Protein AF-A0A382PSW2-F1 (afdb_monomer_lite)

Foldseek 3Di:
DDLVVVVVVLVVVLVVVVVVPPDPNVVSVVVSLVSCVVVVSDDPVCSCVVCPDPVNVVVVD

Sequence (61 aa):
MSDQSIVFLLISATLVLFIWGRVRYDLVAFMALIAGTLVGVIPTHGVFAGFGHPAVVIIAL

Secondary structure (DSSP, 8-state):
--HHHHHHHHHHHHHHHHHH-SS-HHHHHHHHHHHHHHTTSS-GGGTTGGGGSHHHHHHH-

pLDDT: mean 89.11, std 6.02, range [60.88, 95.31]

Structure (mmCIF, N/CA/C/O backbone):
data_AF-A0A382PSW2-F1
#
_entry.id   AF-A0A382PSW2-F1
#
loop_
_atom_site.group_PDB
_atom_site.id
_atom_site.type_symbol
_atom_site.label_atom_id
_atom_site.label_alt_id
_atom_site.label_comp_id
_atom_site.label_asym_id
_atom_site.label_entity_id
_atom_site.label_seq_id
_atom_site.pdbx_PDB_ins_code
_atom_site.Cartn_x
_atom_site.Cartn_y
_atom_site.Cartn_z
_atom_site.occupancy
_atom_site.B_iso_or_equiv
_atom_site.auth_seq_id
_atom_site.auth_comp_id
_atom_site.auth_asym_id
_atom_site.auth_atom_id
_atom_site.pdbx_PDB_model_num
ATOM 1 N N . MET A 1 1 ? -3.842 3.311 -20.985 1.00 60.88 1 MET A N 1
ATOM 2 C CA . MET A 1 1 ? -4.089 3.864 -19.633 1.00 60.88 1 MET A CA 1
ATOM 3 C C . MET A 1 1 ? -2.784 4.476 -19.157 1.00 60.88 1 MET A C 1
ATOM 5 O O . MET A 1 1 ? -1.753 3.896 -19.458 1.00 60.88 1 MET A O 1
ATOM 9 N N . SER A 1 2 ? -2.807 5.643 -18.513 1.00 85.00 2 SER A N 1
ATOM 10 C CA . SER A 1 2 ? -1.602 6.226 -17.899 1.00 85.00 2 SER A CA 1
ATOM 11 C C . SER A 1 2 ? -1.314 5.520 -16.570 1.00 85.00 2 SER A C 1
ATOM 13 O O . SER A 1 2 ? -2.260 5.123 -15.887 1.00 85.00 2 SER A O 1
ATOM 15 N N . ASP A 1 3 ? -0.043 5.405 -16.182 1.00 84.25 3 ASP A N 1
ATOM 16 C CA . ASP A 1 3 ? 0.392 4.866 -14.883 1.00 84.25 3 ASP A CA 1
ATOM 17 C C . ASP A 1 3 ? -0.348 5.536 -13.714 1.00 84.25 3 ASP A C 1
ATOM 19 O O . ASP A 1 3 ? -0.802 4.867 -12.787 1.00 84.25 3 ASP A O 1
ATOM 23 N N . GLN A 1 4 ? -0.594 6.846 -13.822 1.00 89.62 4 GLN A N 1
ATOM 24 C CA . GLN A 1 4 ? -1.387 7.632 -12.875 1.00 89.62 4 GLN A CA 1
ATOM 25 C C . GLN A 1 4 ? -2.791 7.041 -12.670 1.00 89.62 4 GLN A C 1
ATOM 27 O O . GLN A 1 4 ? -3.265 6.918 -11.544 1.00 89.62 4 GLN A O 1
ATOM 32 N N . SER A 1 5 ? -3.464 6.664 -13.762 1.00 92.19 5 SER A N 1
ATOM 33 C CA . SER A 1 5 ? -4.815 6.098 -13.726 1.00 92.19 5 SER A CA 1
ATOM 34 C C . SER A 1 5 ? -4.828 4.732 -13.045 1.00 92.19 5 SER A C 1
ATOM 36 O O . SER A 1 5 ? -5.770 4.419 -12.324 1.00 92.19 5 SER A O 1
ATOM 38 N N . ILE A 1 6 ? -3.783 3.930 -13.258 1.00 90.75 6 ILE A N 1
ATOM 39 C CA . ILE A 1 6 ? -3.644 2.604 -12.652 1.00 90.75 6 ILE A CA 1
ATOM 40 C C . ILE A 1 6 ? -3.416 2.736 -11.145 1.00 90.75 6 ILE A C 1
ATOM 42 O O . ILE A 1 6 ? -4.098 2.066 -10.373 1.00 90.75 6 ILE A O 1
ATOM 46 N N . VAL A 1 7 ? -2.515 3.628 -10.721 1.00 91.94 7 VAL A N 1
ATOM 47 C CA . VAL A 1 7 ? -2.272 3.916 -9.298 1.00 91.94 7 VAL A CA 1
ATOM 48 C C . VAL A 1 7 ? -3.559 4.373 -8.617 1.00 91.94 7 VAL A C 1
ATOM 50 O O . VAL A 1 7 ? -3.914 3.864 -7.555 1.00 91.94 7 VAL A O 1
ATOM 53 N N . PHE A 1 8 ? -4.291 5.298 -9.242 1.00 94.12 8 PHE A N 1
ATOM 54 C CA . PHE A 1 8 ? -5.541 5.810 -8.685 1.00 94.12 8 PHE A CA 1
ATOM 55 C C . PHE A 1 8 ? -6.576 4.694 -8.511 1.00 94.12 8 PHE A C 1
ATOM 57 O O . PHE A 1 8 ? -7.189 4.574 -7.452 1.00 94.12 8 PHE A O 1
ATOM 64 N N . LEU A 1 9 ? -6.718 3.834 -9.522 1.00 94.12 9 LEU A N 1
ATOM 65 C CA . LEU A 1 9 ? -7.644 2.706 -9.496 1.00 94.12 9 LEU A CA 1
ATOM 66 C C . LEU A 1 9 ? -7.250 1.678 -8.426 1.00 94.12 9 LEU A C 1
ATOM 68 O O . LEU A 1 9 ? -8.118 1.205 -7.695 1.00 94.12 9 LEU A O 1
ATOM 72 N N . LEU A 1 10 ? -5.952 1.393 -8.272 1.00 93.12 10 LEU A N 1
ATOM 73 C CA . LEU A 1 10 ? -5.424 0.507 -7.233 1.00 93.12 10 LEU A CA 1
ATOM 74 C C . LEU A 1 10 ? -5.761 1.029 -5.828 1.00 93.12 10 LEU A C 1
ATOM 76 O O . LEU A 1 10 ? -6.275 0.282 -4.993 1.00 93.12 10 LEU A O 1
ATOM 80 N N . ILE A 1 11 ? -5.517 2.318 -5.571 1.00 93.62 11 ILE A N 1
ATOM 81 C CA . ILE A 1 11 ? -5.797 2.949 -4.275 1.00 93.62 11 ILE A CA 1
ATOM 82 C C . ILE A 1 11 ? -7.301 2.955 -3.996 1.00 93.62 11 ILE A C 1
ATOM 84 O O .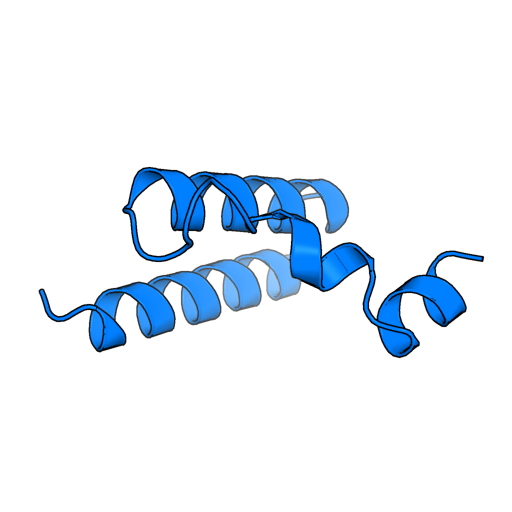 ILE A 1 11 ? -7.723 2.521 -2.925 1.00 93.62 11 ILE A O 1
ATOM 88 N N . SER A 1 12 ? -8.122 3.399 -4.953 1.00 95.31 12 SER A N 1
ATOM 89 C CA . SER A 1 12 ? -9.579 3.422 -4.791 1.00 95.31 12 SER A CA 1
ATOM 90 C C . SER A 1 12 ? -10.150 2.026 -4.533 1.00 95.31 12 SER A C 1
ATOM 92 O O . SER A 1 12 ? -10.956 1.863 -3.620 1.00 95.31 12 SER A O 1
ATOM 94 N N . ALA A 1 13 ? -9.703 1.006 -5.271 1.00 94.19 13 ALA A N 1
ATOM 95 C CA . ALA A 1 13 ? -10.133 -0.375 -5.057 1.00 94.19 13 ALA A CA 1
ATOM 96 C C . ALA A 1 13 ? -9.736 -0.893 -3.664 1.00 94.19 13 ALA A C 1
ATOM 98 O O . ALA A 1 13 ? -10.558 -1.492 -2.970 1.00 94.19 13 ALA A O 1
ATOM 99 N N . THR A 1 14 ? -8.504 -0.615 -3.230 1.00 93.94 14 THR A N 1
ATOM 100 C CA . THR A 1 14 ? -8.003 -1.022 -1.906 1.00 93.94 14 THR A CA 1
ATOM 101 C C . THR A 1 14 ? -8.789 -0.346 -0.780 1.00 93.94 14 THR A C 1
ATOM 103 O O . THR A 1 14 ? -9.183 -1.006 0.179 1.00 93.94 14 THR A O 1
ATOM 106 N N . LEU A 1 15 ? -9.095 0.949 -0.913 1.00 95.06 15 LEU A N 1
ATOM 107 C CA . LEU A 1 15 ? -9.915 1.683 0.054 1.00 95.06 15 LEU A CA 1
ATOM 108 C C . LEU A 1 15 ? -11.339 1.129 0.145 1.00 95.06 15 LEU A C 1
ATOM 110 O O . LEU A 1 15 ? -11.838 0.919 1.248 1.00 95.06 15 LEU A O 1
ATOM 114 N N . VAL A 1 16 ? -11.984 0.847 -0.990 1.00 95.25 16 VAL A N 1
ATOM 115 C CA . VAL A 1 16 ? -13.324 0.238 -1.004 1.00 95.25 16 VAL A CA 1
ATOM 116 C C . VAL A 1 16 ? -13.307 -1.122 -0.304 1.00 95.25 16 VAL A C 1
ATOM 118 O O . VAL A 1 16 ? -14.197 -1.409 0.495 1.00 95.25 16 VAL A O 1
ATOM 121 N N . LEU A 1 17 ? -12.278 -1.939 -0.547 1.00 93.31 17 LEU A N 1
ATOM 122 C CA . LEU A 1 17 ? -12.112 -3.237 0.109 1.00 93.31 17 LEU A CA 1
ATOM 123 C C . LEU A 1 17 ? -11.901 -3.114 1.623 1.00 93.31 17 LEU A C 1
ATOM 125 O O . LEU A 1 17 ? -12.465 -3.912 2.372 1.00 93.31 17 LEU A O 1
ATOM 129 N N . PHE A 1 18 ? -11.147 -2.113 2.083 1.00 91.81 18 PHE A N 1
ATOM 130 C CA . PHE A 1 18 ? -11.012 -1.829 3.512 1.00 91.81 18 PHE A CA 1
ATOM 131 C C . PHE A 1 18 ? -12.337 -1.392 4.142 1.00 91.81 18 PHE A C 1
ATOM 133 O O . PHE A 1 18 ? -12.679 -1.873 5.217 1.00 91.81 18 PHE A O 1
ATOM 140 N N . ILE A 1 19 ? -13.121 -0.549 3.466 1.00 93.62 19 ILE A N 1
ATOM 141 C CA . ILE A 1 19 ? -14.422 -0.093 3.981 1.00 93.62 19 ILE A CA 1
ATOM 142 C C . ILE A 1 19 ? -15.436 -1.244 4.042 1.00 93.62 19 ILE A C 1
ATOM 144 O O . ILE A 1 19 ? -16.263 -1.286 4.950 1.00 93.62 19 ILE A O 1
ATOM 148 N N . TRP A 1 20 ? -15.372 -2.201 3.109 1.00 94.00 20 TRP A N 1
ATOM 149 C CA . TRP A 1 20 ? -16.315 -3.323 3.046 1.00 94.00 20 TRP A CA 1
ATOM 150 C C . TRP A 1 20 ? -16.317 -4.163 4.337 1.00 94.00 20 TRP A C 1
ATOM 152 O O . TRP A 1 20 ? -17.343 -4.727 4.712 1.00 94.00 20 TRP A O 1
ATOM 162 N N . GLY A 1 21 ? -15.175 -4.292 5.022 1.00 84.12 21 GLY A N 1
ATOM 163 C CA . GLY A 1 21 ? -15.073 -4.966 6.327 1.00 84.12 21 GLY A CA 1
ATOM 164 C C . GLY A 1 21 ? -15.354 -6.479 6.325 1.00 84.12 21 GLY A C 1
ATOM 165 O O . GLY A 1 21 ? -15.325 -7.114 7.376 1.00 84.12 21 GLY A O 1
ATOM 166 N N . ARG A 1 22 ? -15.630 -7.087 5.161 1.00 89.31 22 ARG A N 1
ATOM 167 C CA . ARG A 1 22 ? -15.885 -8.536 5.021 1.00 89.31 22 ARG A CA 1
AT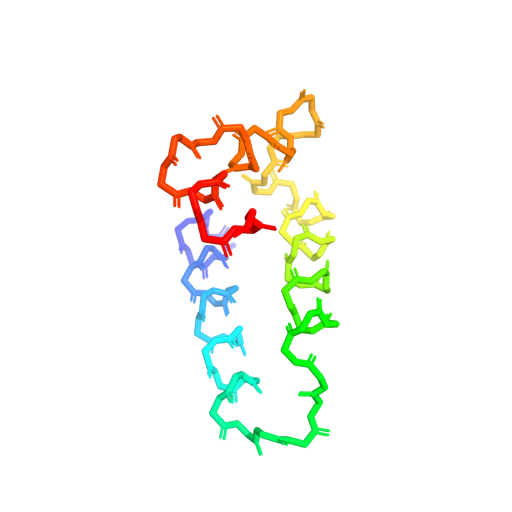OM 168 C C . ARG A 1 22 ? -14.608 -9.343 4.816 1.00 89.31 22 ARG A C 1
ATOM 170 O O . ARG A 1 22 ? -14.550 -10.499 5.224 1.00 89.31 22 ARG A O 1
ATOM 177 N N . VAL A 1 23 ? -13.612 -8.756 4.161 1.00 89.62 23 VAL A N 1
ATOM 178 C CA . VAL A 1 23 ? -12.317 -9.392 3.900 1.00 89.62 23 VAL A CA 1
ATOM 179 C C . VAL A 1 23 ? -11.343 -8.950 4.984 1.00 89.62 23 VAL A C 1
ATOM 181 O O . VAL A 1 23 ? -11.351 -7.790 5.389 1.00 89.62 23 VAL A O 1
ATOM 184 N N . ARG A 1 24 ? -10.497 -9.868 5.460 1.00 93.50 24 ARG A N 1
ATOM 185 C CA . ARG A 1 24 ? -9.432 -9.525 6.408 1.00 93.50 24 ARG A CA 1
ATOM 186 C C . ARG A 1 24 ? -8.543 -8.430 5.819 1.00 93.50 24 ARG A C 1
ATOM 188 O O . ARG A 1 24 ? -8.060 -8.586 4.698 1.00 93.50 24 ARG A O 1
ATOM 195 N N . TYR A 1 25 ? -8.293 -7.378 6.594 1.00 90.19 25 TYR A N 1
ATOM 196 C CA . TYR A 1 25 ? -7.476 -6.234 6.179 1.00 90.19 25 TYR A CA 1
ATOM 197 C C . TYR A 1 25 ? -6.094 -6.658 5.667 1.00 90.19 25 TYR A C 1
ATOM 199 O O . TYR A 1 25 ? -5.676 -6.204 4.605 1.00 90.19 25 TYR A O 1
ATOM 207 N N . ASP A 1 26 ? -5.449 -7.615 6.339 1.00 89.44 26 ASP A N 1
ATOM 208 C CA . ASP A 1 26 ? -4.149 -8.153 5.915 1.00 89.44 26 ASP A CA 1
ATOM 209 C C . ASP A 1 26 ? -4.205 -8.766 4.510 1.00 89.44 26 ASP A C 1
ATOM 211 O O . ASP A 1 26 ? -3.306 -8.574 3.695 1.00 89.44 26 ASP A O 1
ATOM 215 N N . LEU A 1 27 ? -5.291 -9.483 4.201 1.00 92.25 27 LEU A N 1
ATOM 216 C CA . LEU A 1 27 ? -5.468 -10.136 2.907 1.00 92.25 27 LEU A CA 1
ATOM 217 C C . LEU A 1 27 ? -5.726 -9.108 1.802 1.00 92.25 27 LEU A C 1
ATOM 219 O O . LEU A 1 27 ? -5.190 -9.246 0.707 1.00 92.25 27 LEU A O 1
ATOM 223 N N . VAL A 1 28 ? -6.503 -8.062 2.093 1.00 94.25 28 VAL A N 1
ATOM 224 C CA . VAL A 1 28 ? -6.714 -6.939 1.166 1.00 94.25 28 VAL A CA 1
ATOM 225 C C . VAL A 1 28 ? -5.387 -6.244 0.859 1.00 94.25 28 VAL A C 1
ATOM 227 O O . VAL A 1 28 ? -5.072 -6.032 -0.310 1.00 94.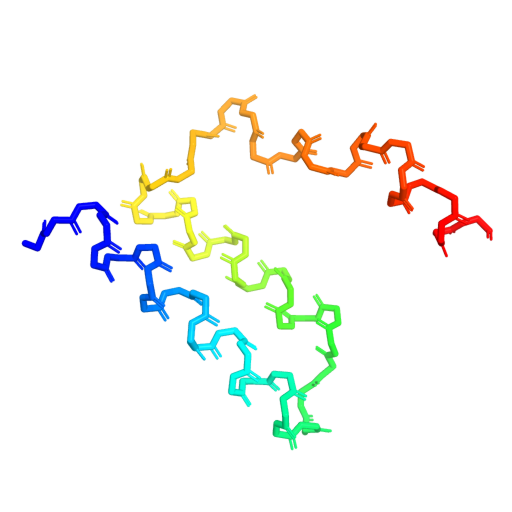25 28 VAL A O 1
ATOM 230 N N . ALA A 1 29 ? -4.588 -5.944 1.887 1.00 91.62 29 ALA A N 1
ATOM 231 C CA . ALA A 1 29 ? -3.285 -5.303 1.726 1.00 91.62 29 ALA A CA 1
ATOM 232 C C . ALA A 1 29 ? -2.330 -6.161 0.878 1.00 91.62 29 ALA A C 1
ATOM 234 O O . ALA A 1 29 ? -1.674 -5.654 -0.033 1.00 91.62 29 ALA A O 1
ATOM 235 N N . PHE A 1 30 ? -2.303 -7.474 1.123 1.00 92.81 30 PHE A N 1
ATOM 236 C CA . PHE A 1 30 ? -1.473 -8.406 0.363 1.00 92.81 30 PHE A CA 1
ATOM 237 C C . PHE A 1 30 ? -1.908 -8.512 -1.106 1.00 92.81 30 PHE A C 1
ATOM 239 O O . PHE A 1 30 ? -1.072 -8.480 -2.009 1.00 92.81 30 PHE A O 1
ATOM 246 N N . MET A 1 31 ? -3.218 -8.568 -1.366 1.00 93.50 31 MET A N 1
ATOM 247 C CA . MET A 1 31 ? -3.763 -8.583 -2.727 1.00 93.50 31 MET A CA 1
ATOM 248 C C . MET A 1 31 ? -3.466 -7.285 -3.483 1.00 93.50 31 MET A C 1
ATOM 250 O O . MET A 1 31 ? -3.109 -7.339 -4.657 1.00 93.50 31 MET A O 1
ATOM 254 N N . ALA A 1 32 ? -3.566 -6.130 -2.820 1.00 92.75 32 ALA A N 1
ATOM 255 C CA . ALA A 1 32 ? -3.236 -4.838 -3.416 1.00 92.75 32 ALA A C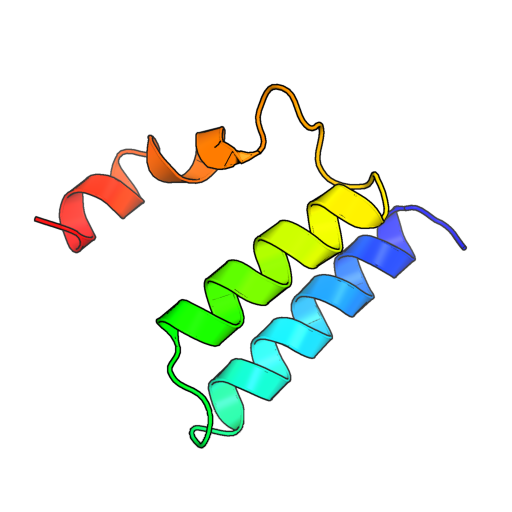A 1
ATOM 256 C C . ALA A 1 32 ? -1.753 -4.750 -3.803 1.00 92.75 32 ALA A C 1
ATOM 258 O O . ALA A 1 32 ? -1.430 -4.290 -4.900 1.00 92.75 32 ALA A O 1
ATOM 259 N N . LEU A 1 33 ? -0.860 -5.253 -2.942 1.00 92.44 33 LEU A N 1
ATOM 260 C CA . LEU A 1 33 ? 0.570 -5.334 -3.228 1.00 92.44 33 LEU A CA 1
ATOM 261 C C . LEU A 1 33 ? 0.834 -6.204 -4.462 1.00 92.44 33 LEU A C 1
ATOM 263 O O . LEU A 1 33 ? 1.468 -5.745 -5.411 1.00 92.44 33 LEU A O 1
ATOM 267 N N . ILE A 1 34 ? 0.292 -7.426 -4.498 1.00 93.06 34 ILE A N 1
ATOM 268 C CA . ILE A 1 34 ? 0.453 -8.343 -5.637 1.00 93.06 34 ILE A CA 1
ATOM 269 C C . ILE A 1 34 ? -0.095 -7.713 -6.921 1.00 93.06 34 ILE A C 1
ATOM 271 O O . ILE A 1 34 ? 0.600 -7.689 -7.934 1.00 93.06 34 ILE A O 1
ATOM 275 N N . ALA A 1 35 ? -1.308 -7.158 -6.880 1.00 93.19 35 ALA A N 1
ATOM 276 C CA . ALA A 1 35 ? -1.939 -6.533 -8.037 1.00 93.19 35 ALA A CA 1
ATOM 277 C C . ALA A 1 35 ? -1.111 -5.355 -8.580 1.00 93.19 35 ALA A C 1
ATOM 279 O O . ALA A 1 35 ? -0.859 -5.292 -9.781 1.00 93.19 35 ALA A O 1
ATOM 280 N N . GLY A 1 36 ? -0.620 -4.464 -7.712 1.00 90.88 36 GLY A N 1
ATOM 281 C CA . GLY A 1 36 ? 0.224 -3.336 -8.123 1.00 90.88 36 GLY A CA 1
ATOM 282 C C . GLY A 1 36 ? 1.561 -3.773 -8.730 1.00 90.88 36 GLY A C 1
ATOM 283 O O . GLY A 1 36 ? 2.071 -3.126 -9.646 1.00 90.88 36 GLY A O 1
ATOM 284 N N . THR A 1 37 ? 2.092 -4.906 -8.269 1.00 91.44 37 THR A N 1
ATOM 285 C CA . THR A 1 37 ? 3.315 -5.507 -8.817 1.00 91.44 37 THR A CA 1
ATOM 286 C C . THR A 1 37 ? 3.072 -6.129 -10.190 1.00 91.44 37 THR A C 1
ATOM 288 O O . THR A 1 37 ? 3.845 -5.905 -11.115 1.00 91.44 37 THR A O 1
ATOM 291 N N . LEU A 1 38 ? 1.984 -6.892 -10.344 1.00 90.25 38 LEU A N 1
ATOM 292 C CA . LEU A 1 38 ? 1.640 -7.579 -11.593 1.00 90.25 38 LEU A CA 1
ATOM 293 C C . LEU A 1 38 ? 1.318 -6.607 -12.728 1.00 90.25 38 LEU A C 1
ATOM 295 O O . LEU A 1 38 ? 1.641 -6.882 -13.879 1.00 90.25 38 LEU A O 1
ATOM 299 N N . VAL A 1 39 ? 0.709 -5.464 -12.409 1.00 89.31 39 VAL A N 1
ATOM 300 C CA . VAL A 1 39 ? 0.430 -4.413 -13.398 1.00 89.31 39 VAL A CA 1
ATOM 301 C C . VAL A 1 39 ? 1.699 -3.615 -13.757 1.00 89.31 39 VAL A C 1
ATOM 303 O O . VAL A 1 39 ? 1.688 -2.825 -14.694 1.00 89.31 39 VAL A O 1
ATOM 306 N N . GLY A 1 40 ? 2.821 -3.841 -13.061 1.00 85.19 40 GLY A N 1
ATOM 307 C CA . GLY A 1 40 ? 4.114 -3.219 -13.364 1.00 85.19 40 GLY A CA 1
ATOM 308 C C . GLY A 1 40 ? 4.262 -1.783 -12.859 1.00 85.19 40 GLY A C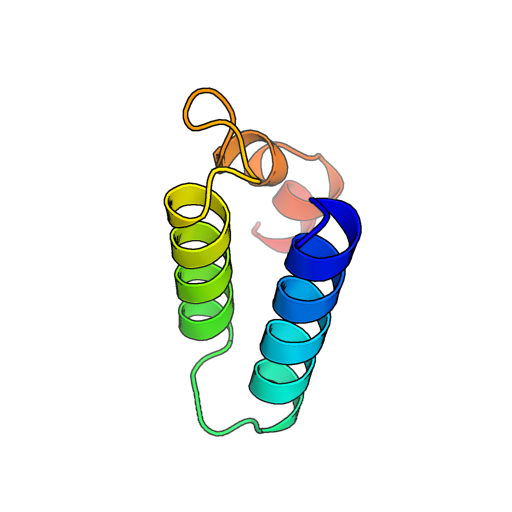 1
ATOM 309 O O . GLY A 1 40 ? 5.277 -1.145 -13.119 1.00 85.19 40 GLY A O 1
ATOM 310 N N . VAL A 1 41 ? 3.277 -1.283 -12.108 1.00 86.69 41 VAL A N 1
ATOM 311 C CA . VAL A 1 41 ? 3.325 0.038 -11.466 1.00 86.69 41 VAL A CA 1
ATOM 312 C C . VAL A 1 41 ? 4.307 0.054 -10.298 1.00 86.69 41 VAL A C 1
ATOM 314 O O . VAL A 1 41 ? 4.936 1.077 -10.036 1.00 86.69 41 VAL A O 1
ATOM 317 N N . ILE A 1 42 ? 4.450 -1.073 -9.594 1.00 86.25 42 ILE A N 1
ATOM 318 C CA . ILE A 1 42 ? 5.408 -1.211 -8.497 1.00 86.25 42 ILE A CA 1
ATOM 319 C C . ILE A 1 42 ? 6.625 -2.013 -8.990 1.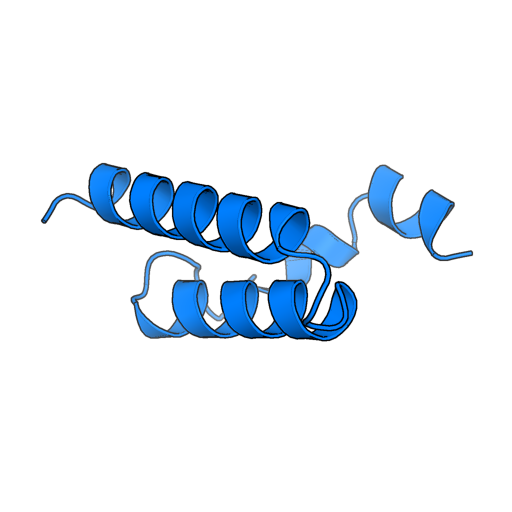00 86.25 42 ILE A C 1
ATOM 321 O O . ILE A 1 42 ? 6.458 -3.153 -9.432 1.00 86.25 42 ILE A O 1
ATOM 325 N N . PRO A 1 43 ? 7.854 -1.468 -8.893 1.00 86.62 43 PRO A N 1
ATOM 326 C CA . PRO A 1 43 ? 9.060 -2.192 -9.265 1.00 86.62 43 PRO A CA 1
ATOM 327 C C . PRO A 1 43 ? 9.246 -3.443 -8.398 1.00 86.62 43 PRO A C 1
ATOM 329 O O . PRO A 1 43 ? 9.295 -3.369 -7.170 1.00 86.62 43 PRO A O 1
ATOM 332 N N . THR A 1 44 ? 9.435 -4.592 -9.044 1.00 85.12 44 THR A N 1
ATOM 333 C CA . THR A 1 44 ? 9.596 -5.898 -8.379 1.00 85.12 44 THR A CA 1
ATOM 334 C C . THR A 1 44 ? 10.773 -5.939 -7.406 1.00 85.12 44 THR A C 1
ATOM 336 O O . THR A 1 44 ? 10.674 -6.556 -6.349 1.00 85.12 44 THR A O 1
ATOM 339 N N . HIS A 1 45 ? 11.868 -5.242 -7.720 1.00 83.44 45 HIS A N 1
ATOM 340 C CA . HIS A 1 45 ? 13.075 -5.218 -6.889 1.00 83.44 45 HIS A CA 1
ATOM 341 C C . HIS A 1 45 ? 12.890 -4.499 -5.538 1.00 83.44 45 HIS A C 1
ATOM 343 O O . HIS A 1 45 ? 13.712 -4.671 -4.644 1.00 83.44 45 HIS A O 1
ATOM 349 N N . GLY A 1 46 ? 11.836 -3.689 -5.389 1.00 82.88 46 GLY A N 1
ATOM 350 C CA . GLY A 1 46 ? 11.610 -2.830 -4.223 1.00 82.88 46 GLY A CA 1
ATOM 351 C C . GLY A 1 46 ? 10.205 -2.941 -3.640 1.00 82.88 46 GLY A C 1
ATOM 352 O O . GLY A 1 46 ? 9.804 -2.090 -2.852 1.00 82.88 46 GLY A O 1
ATOM 353 N N . VAL A 1 47 ? 9.448 -3.975 -4.008 1.00 89.12 47 VAL A N 1
ATOM 354 C CA . VAL A 1 47 ? 8.017 -4.089 -3.688 1.00 89.12 47 VAL A CA 1
ATOM 355 C C . VAL A 1 47 ? 7.733 -4.061 -2.182 1.00 89.12 47 VAL A C 1
ATOM 357 O O . VAL A 1 47 ? 6.735 -3.499 -1.742 1.00 89.12 47 VAL A O 1
ATOM 360 N N . PHE A 1 48 ? 8.647 -4.608 -1.376 1.00 89.12 48 PHE A N 1
ATOM 361 C CA . PHE A 1 48 ? 8.529 -4.645 0.081 1.00 89.12 48 PHE A CA 1
ATOM 362 C C . PHE A 1 48 ? 9.223 -3.471 0.788 1.00 89.12 48 PHE A C 1
ATOM 364 O O . PHE A 1 48 ? 9.219 -3.421 2.015 1.00 89.12 48 PHE A O 1
ATOM 371 N N . ALA A 1 49 ? 9.794 -2.503 0.061 1.00 87.69 49 ALA A N 1
ATOM 372 C CA . ALA A 1 49 ? 10.517 -1.381 0.667 1.00 87.69 49 ALA A CA 1
ATOM 373 C C . ALA A 1 49 ? 9.640 -0.552 1.628 1.00 87.69 49 ALA A C 1
ATOM 375 O O . ALA A 1 49 ? 10.147 0.007 2.598 1.00 87.69 49 ALA A O 1
ATOM 376 N N . GLY A 1 50 ? 8.318 -0.534 1.415 1.00 84.75 50 GLY A N 1
ATOM 377 C CA . GLY A 1 50 ? 7.361 0.112 2.317 1.00 84.75 50 GLY A CA 1
ATOM 378 C C . GLY A 1 50 ? 7.286 -0.510 3.719 1.00 84.75 50 GLY A C 1
ATOM 379 O O . GLY A 1 50 ? 7.014 0.207 4.677 1.00 84.75 50 GLY A O 1
ATOM 380 N N . PHE A 1 51 ? 7.591 -1.804 3.875 1.00 87.12 51 PHE A N 1
ATOM 381 C CA . PHE A 1 51 ? 7.581 -2.477 5.183 1.00 87.12 51 PHE A CA 1
ATOM 382 C C . PHE A 1 51 ? 8.758 -2.067 6.077 1.00 87.12 51 PHE A C 1
ATOM 384 O O . PHE A 1 51 ? 8.656 -2.157 7.295 1.00 87.12 51 PHE A O 1
ATOM 391 N N . GLY A 1 52 ? 9.859 -1.584 5.493 1.00 85.81 52 GLY A N 1
ATOM 392 C CA . GLY A 1 52 ? 11.016 -1.081 6.239 1.00 85.81 52 GLY A CA 1
ATOM 393 C C . GLY A 1 52 ? 10.853 0.356 6.745 1.00 85.81 52 GLY A C 1
ATOM 394 O O . GLY A 1 52 ? 11.787 0.907 7.326 1.00 85.81 52 GLY A O 1
ATOM 395 N N . HIS A 1 53 ? 9.706 0.998 6.499 1.00 88.44 53 HIS A N 1
ATOM 396 C CA . HIS A 1 53 ? 9.497 2.382 6.903 1.00 88.44 53 HIS A CA 1
ATOM 397 C C . HIS A 1 53 ? 9.352 2.475 8.432 1.00 88.44 53 HIS A C 1
ATOM 399 O O . HIS A 1 53 ? 8.542 1.731 8.992 1.00 88.44 53 HIS A O 1
ATOM 405 N N . PRO A 1 54 ? 10.055 3.401 9.120 1.00 89.19 54 PRO A N 1
ATOM 406 C CA . PRO A 1 54 ? 10.041 3.481 10.584 1.00 89.19 54 PRO A CA 1
ATOM 407 C C . PRO A 1 54 ? 8.628 3.530 11.174 1.00 89.19 54 PRO A C 1
ATOM 409 O O . PRO A 1 54 ? 8.356 2.890 12.183 1.00 89.19 54 PRO A O 1
ATOM 412 N N . ALA A 1 55 ? 7.703 4.224 10.501 1.00 89.19 55 ALA A N 1
ATOM 413 C CA . ALA A 1 55 ? 6.309 4.305 10.929 1.00 89.19 55 ALA A CA 1
ATOM 414 C C . ALA A 1 55 ? 5.580 2.949 10.908 1.00 89.19 55 ALA A C 1
ATOM 416 O O . ALA A 1 55 ? 4.785 2.683 11.799 1.00 89.19 55 ALA A O 1
ATOM 417 N N . VAL A 1 56 ? 5.848 2.084 9.924 1.00 87.88 56 VAL A N 1
ATOM 418 C CA . VAL A 1 56 ? 5.208 0.760 9.810 1.00 87.88 56 VAL A CA 1
ATOM 419 C C . VAL A 1 56 ? 5.766 -0.193 10.864 1.00 87.88 56 VAL A C 1
ATOM 421 O O . VAL A 1 56 ? 5.008 -0.910 11.511 1.00 87.88 56 VAL A O 1
ATOM 424 N N . VAL A 1 57 ? 7.084 -0.154 11.079 1.00 86.81 57 VAL A N 1
ATOM 425 C CA . VAL A 1 57 ? 7.775 -1.005 12.058 1.00 86.81 57 VAL A CA 1
ATOM 426 C C . VAL A 1 57 ? 7.282 -0.739 13.483 1.00 86.81 57 VAL A C 1
ATOM 428 O O . VAL A 1 57 ? 7.086 -1.686 14.234 1.00 86.81 57 VAL A O 1
ATOM 431 N N . ILE A 1 58 ? 7.026 0.525 13.842 1.00 92.25 58 ILE A N 1
ATOM 432 C CA . ILE A 1 58 ? 6.513 0.895 15.173 1.00 92.25 58 ILE A CA 1
ATOM 433 C C . ILE A 1 58 ? 5.117 0.307 15.441 1.00 92.25 58 ILE A C 1
ATOM 435 O O . ILE A 1 58 ? 4.816 -0.023 16.579 1.00 92.25 58 ILE A O 1
ATOM 439 N N . ILE A 1 59 ? 4.263 0.185 14.420 1.00 87.94 59 ILE A N 1
ATOM 440 C CA . ILE A 1 59 ? 2.875 -0.292 14.576 1.00 87.94 59 ILE A CA 1
ATOM 441 C C . ILE A 1 59 ? 2.811 -1.827 14.618 1.00 87.94 59 ILE A C 1
ATOM 443 O O . ILE A 1 59 ? 1.884 -2.394 15.190 1.00 87.94 59 ILE A O 1
ATOM 447 N N . ALA A 1 60 ? 3.774 -2.499 13.983 1.00 78.69 60 ALA A N 1
ATOM 448 C CA . ALA A 1 60 ? 3.834 -3.956 13.908 1.00 78.69 60 ALA A CA 1
ATOM 449 C C . ALA A 1 60 ? 4.450 -4.631 15.154 1.00 78.69 60 ALA A C 1
ATOM 451 O O . ALA A 1 60 ? 4.360 -5.857 15.254 1.00 78.69 60 ALA A O 1
ATOM 452 N N . LEU A 1 61 ? 5.095 -3.863 16.047 1.00 65.38 61 LEU A N 1
ATOM 453 C CA . LEU A 1 61 ? 5.770 -4.332 17.269 1.00 65.38 61 LEU A CA 1
ATOM 454 C C . LEU A 1 61 ? 4.863 -4.277 18.507 1.00 65.38 61 LEU A C 1
ATOM 456 O O . LEU A 1 61 ? 4.102 -3.295 18.646 1.00 65.38 61 LEU A O 1
#

Organism: NCBI:txid408172

Radius of gyration: 12.58 Å; chains: 1; bounding box: 29×18×37 Å